Protein AF-B3S1K6-F1 (afdb_monomer)

Secondary structure (DSSP, 8-state):
-HHHHHHHTHHHHHHHTT------HHHHHHHHHHHHHHHHHHHHHHHTTSPPGGGTT-HHHHHHHHHHHHHTTHHHHHHHHHHHHHHHHHHHHHHHHHHHHHHHHHHHHHHHHHHHHHHHHHHTT-

Radius of gyration: 25.28 Å; Cα contacts (8 Å, |Δi|>4): 42; chains: 1; bounding box: 53×30×80 Å

pLDDT: mean 86.98, std 6.27, range [60.44, 94.88]

Structure (mmCIF, N/CA/C/O backbone):
data_AF-B3S1K6-F1
#
_entry.id   AF-B3S1K6-F1
#
loop_
_atom_site.group_PDB
_atom_site.id
_atom_site.type_symbol
_atom_site.label_atom_id
_atom_site.label_alt_id
_atom_site.label_comp_id
_atom_site.label_asym_id
_atom_site.label_entity_id
_atom_site.label_seq_id
_atom_site.pdbx_PDB_ins_code
_atom_site.Cartn_x
_atom_site.Cartn_y
_atom_site.Cartn_z
_atom_site.occupancy
_atom_site.B_iso_or_equiv
_atom_site.auth_seq_id
_atom_site.auth_comp_id
_atom_site.auth_asym_id
_atom_site.auth_atom_id
_atom_site.pdbx_PDB_model_num
ATOM 1 N N . LEU A 1 1 ? -1.964 -2.038 -11.037 1.00 84.81 1 LEU A N 1
ATOM 2 C CA . LEU A 1 1 ? -1.847 -0.913 -10.082 1.00 84.81 1 LEU A CA 1
ATOM 3 C C . LEU A 1 1 ? -3.051 0.023 -10.151 1.00 84.81 1 LEU A C 1
ATOM 5 O O . LEU A 1 1 ? -3.704 0.187 -9.133 1.00 84.81 1 LEU A O 1
ATOM 9 N N . ASP A 1 2 ? -3.410 0.564 -11.318 1.00 89.12 2 ASP A N 1
ATOM 10 C CA . ASP A 1 2 ? -4.508 1.548 -11.421 1.00 89.12 2 ASP A CA 1
ATOM 11 C C . ASP A 1 2 ? -5.849 1.027 -10.885 1.00 89.12 2 ASP A C 1
ATOM 13 O O . ASP A 1 2 ? -6.506 1.706 -10.107 1.00 89.12 2 ASP A O 1
ATOM 17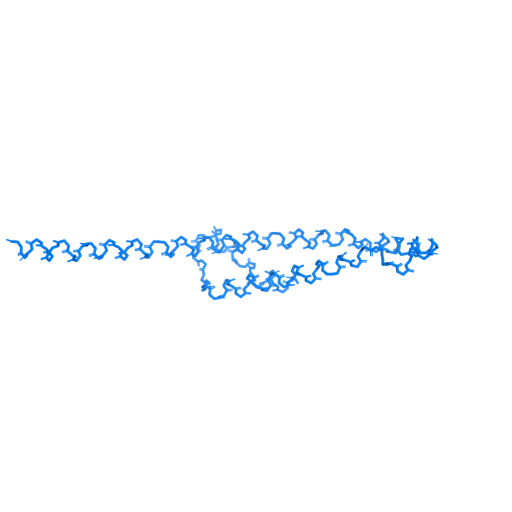 N N . LYS A 1 3 ? -6.199 -0.234 -11.181 1.00 90.81 3 LYS A N 1
ATOM 18 C CA . LYS A 1 3 ? -7.393 -0.891 -10.617 1.00 90.81 3 LYS A CA 1
ATOM 19 C C . LYS A 1 3 ? -7.399 -0.911 -9.081 1.00 90.81 3 LYS A C 1
ATOM 21 O O . LYS A 1 3 ? -8.442 -0.686 -8.470 1.00 90.81 3 LYS A O 1
ATOM 26 N N . TYR A 1 4 ? -6.242 -1.163 -8.464 1.00 91.19 4 TYR A N 1
ATOM 27 C CA . TYR A 1 4 ? -6.099 -1.139 -7.008 1.00 91.19 4 TYR A CA 1
ATOM 28 C C . TYR A 1 4 ? -6.303 0.283 -6.480 1.00 91.19 4 TYR A C 1
ATOM 30 O O . TYR A 1 4 ? -7.146 0.486 -5.608 1.00 91.19 4 TYR A O 1
ATOM 38 N N . VAL A 1 5 ? -5.615 1.268 -7.070 1.00 90.69 5 VAL A N 1
ATOM 39 C CA . VAL A 1 5 ? -5.732 2.691 -6.707 1.00 90.69 5 VAL A CA 1
ATOM 40 C C . VAL A 1 5 ? -7.189 3.147 -6.788 1.00 90.69 5 VAL A C 1
ATOM 42 O O . VAL A 1 5 ? -7.719 3.679 -5.816 1.00 90.69 5 VAL A O 1
ATOM 45 N N . SER A 1 6 ? -7.887 2.848 -7.886 1.00 91.44 6 SER A N 1
ATOM 46 C CA . SER A 1 6 ? -9.302 3.193 -8.045 1.00 91.44 6 SER A CA 1
ATOM 47 C C . SER A 1 6 ? -10.211 2.541 -6.999 1.00 91.44 6 SER A C 1
ATOM 49 O O . SER A 1 6 ? -11.254 3.098 -6.664 1.00 91.44 6 SER A O 1
ATOM 51 N N . SER A 1 7 ? -9.837 1.378 -6.461 1.00 90.62 7 SER A N 1
ATOM 52 C CA . SER A 1 7 ? -10.621 0.706 -5.418 1.00 90.62 7 SER A CA 1
ATOM 53 C C . SER A 1 7 ? -10.464 1.331 -4.027 1.00 90.62 7 SER A C 1
ATOM 55 O O . SER A 1 7 ? -11.350 1.163 -3.190 1.00 90.62 7 SER A O 1
ATOM 57 N N . ILE A 1 8 ? -9.372 2.068 -3.784 1.00 90.12 8 ILE A N 1
ATOM 58 C CA . ILE A 1 8 ? -9.072 2.706 -2.490 1.00 90.12 8 ILE A CA 1
ATOM 59 C C . ILE A 1 8 ? -9.120 4.241 -2.528 1.00 90.12 8 ILE A C 1
ATOM 61 O O . ILE A 1 8 ? -9.048 4.872 -1.480 1.00 90.12 8 ILE A O 1
ATOM 65 N N . GLN A 1 9 ? -9.282 4.857 -3.704 1.00 90.38 9 GLN A N 1
ATOM 66 C CA . GLN A 1 9 ? -9.252 6.318 -3.899 1.00 90.38 9 GLN A CA 1
ATOM 67 C C . GLN A 1 9 ? -10.264 7.100 -3.045 1.00 90.38 9 GLN A C 1
ATOM 69 O O . GLN A 1 9 ? -10.060 8.273 -2.757 1.00 90.38 9 GLN A O 1
ATOM 74 N N . TRP A 1 10 ? -11.359 6.459 -2.633 1.00 89.31 10 TRP A N 1
ATOM 75 C CA . TRP A 1 10 ? -12.388 7.073 -1.796 1.00 89.31 10 TRP A CA 1
ATOM 76 C C . TRP A 1 10 ? -11.963 7.189 -0.324 1.00 89.31 10 TRP A C 1
ATOM 78 O O . TRP A 1 10 ? -12.557 7.966 0.420 1.00 89.31 10 TRP A O 1
ATOM 88 N N . VAL A 1 11 ? -10.958 6.421 0.116 1.00 89.88 11 VAL A N 1
ATOM 89 C CA . VAL A 1 11 ? -10.529 6.370 1.520 1.00 89.88 11 VAL A CA 1
ATOM 90 C C . VAL A 1 11 ? -9.946 7.708 1.988 1.00 89.88 11 VAL A C 1
ATOM 92 O O . VAL A 1 11 ? -10.437 8.214 2.998 1.00 89.88 11 VAL A O 1
ATOM 95 N N . PRO A 1 12 ? -8.954 8.317 1.301 1.00 87.88 12 PRO A N 1
ATOM 96 C CA . PRO A 1 12 ? -8.433 9.626 1.699 1.00 87.88 12 PRO A CA 1
ATOM 97 C C . PRO A 1 12 ? -9.521 10.698 1.756 1.00 87.88 12 PRO A C 1
ATOM 99 O O . PRO A 1 12 ? -9.533 11.516 2.671 1.00 87.88 12 PRO A O 1
ATOM 102 N N . GLU A 1 13 ? -10.469 10.656 0.818 1.00 88.50 13 GLU A N 1
ATOM 103 C CA . GLU A 1 13 ? -11.580 11.605 0.770 1.00 88.50 13 GLU A CA 1
ATOM 104 C C . GLU A 1 13 ? -12.522 11.435 1.968 1.00 88.50 13 GLU A C 1
ATOM 106 O O . GLU A 1 13 ? -12.852 12.405 2.646 1.00 88.50 13 GLU A O 1
ATOM 111 N N . ALA A 1 14 ? -12.869 10.193 2.316 1.00 87.44 14 ALA A N 1
ATOM 112 C CA . ALA A 1 14 ? -13.660 9.914 3.509 1.00 87.44 14 ALA A CA 1
ATOM 113 C C . ALA A 1 14 ? -12.951 10.376 4.795 1.00 87.44 14 ALA A C 1
ATOM 115 O O . ALA A 1 14 ? -13.603 10.925 5.685 1.00 87.44 14 ALA A O 1
ATOM 116 N N . LEU A 1 15 ? -11.629 10.189 4.888 1.00 85.94 15 LEU A N 1
ATOM 117 C CA . LEU A 1 15 ? -10.827 10.658 6.023 1.00 85.94 15 LEU A CA 1
ATOM 118 C C . LEU A 1 15 ? -10.805 12.191 6.107 1.00 85.94 15 LEU A C 1
ATOM 120 O O . LEU A 1 15 ? -10.998 12.738 7.191 1.00 85.94 15 LEU A O 1
ATOM 124 N N . ARG A 1 16 ? -10.643 12.883 4.971 1.00 87.69 16 ARG A N 1
ATOM 125 C CA . ARG A 1 16 ? -10.681 14.353 4.8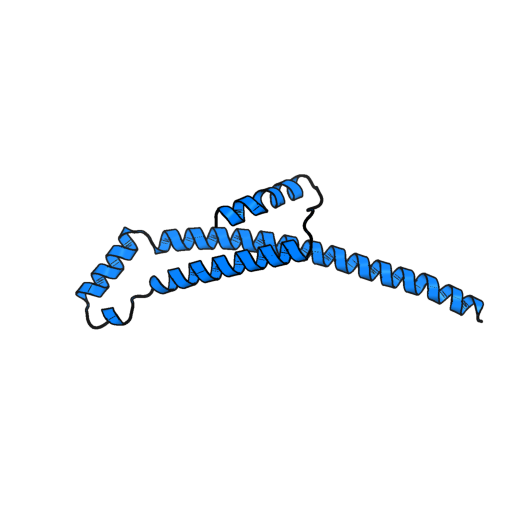74 1.00 87.69 16 ARG A CA 1
ATOM 126 C C . ARG A 1 16 ? -12.003 14.932 5.377 1.00 87.69 16 ARG A C 1
ATOM 128 O O . ARG A 1 16 ? -12.014 15.956 6.051 1.00 87.69 16 ARG A O 1
ATOM 135 N N . GLU A 1 17 ? -13.111 14.262 5.079 1.00 91.81 17 GLU A N 1
ATOM 136 C CA . GLU A 1 17 ? -14.454 14.644 5.524 1.00 91.81 17 GLU A CA 1
ATOM 137 C C . GLU A 1 17 ? -14.772 14.208 6.971 1.00 91.81 17 GLU A C 1
ATOM 139 O O . GLU A 1 17 ? -15.893 14.410 7.443 1.00 91.81 17 GLU A O 1
ATOM 144 N N . GLY A 1 18 ? -13.836 13.561 7.677 1.00 83.38 18 GLY A N 1
ATOM 145 C CA . GLY A 1 18 ? -14.060 13.015 9.021 1.00 83.38 18 GLY A CA 1
ATOM 146 C C . GLY A 1 18 ? -15.056 11.848 9.058 1.00 83.38 18 GLY A C 1
ATOM 147 O O . GLY A 1 18 ? -15.572 11.486 10.120 1.00 83.38 18 GLY A O 1
ATOM 148 N N . LYS A 1 19 ? -15.365 11.245 7.904 1.00 84.69 19 LYS A N 1
ATOM 149 C CA . LYS A 1 19 ? -16.281 10.109 7.805 1.00 84.69 19 LYS A CA 1
ATOM 150 C C . LYS A 1 19 ? -15.577 8.834 8.257 1.00 84.69 19 LYS A C 1
ATOM 152 O O . LYS A 1 19 ? -14.408 8.584 7.978 1.00 84.69 19 LYS A O 1
ATOM 157 N N . LYS A 1 20 ? -16.328 7.959 8.929 1.00 79.88 20 LYS A N 1
ATOM 158 C CA . LYS A 1 20 ? -15.831 6.627 9.297 1.00 79.88 20 LYS A CA 1
ATOM 159 C C . LYS A 1 20 ? -15.578 5.807 8.033 1.00 79.88 20 LYS A C 1
ATOM 161 O O . LYS A 1 20 ? -16.511 5.565 7.267 1.00 79.88 20 LYS A O 1
ATOM 166 N N . VAL A 1 21 ? -14.358 5.297 7.878 1.00 84.62 21 VAL A N 1
ATOM 167 C CA . VAL A 1 21 ? -14.033 4.313 6.840 1.00 84.62 21 VAL A CA 1
ATOM 168 C C . VAL A 1 21 ? -14.802 3.020 7.127 1.00 84.62 21 VAL A C 1
ATOM 170 O O . VAL A 1 21 ? -14.608 2.371 8.158 1.00 84.62 21 VAL A O 1
ATOM 173 N N . ARG A 1 22 ? -15.719 2.655 6.226 1.00 81.00 22 ARG A N 1
ATOM 174 C CA . ARG A 1 22 ? -16.555 1.449 6.329 1.00 81.00 22 ARG A CA 1
ATOM 175 C C . ARG A 1 22 ? -15.890 0.259 5.636 1.00 81.00 22 ARG A C 1
ATOM 177 O O . ARG A 1 22 ? -16.444 -0.282 4.692 1.00 81.00 22 ARG A O 1
ATOM 184 N N . MET A 1 23 ? -14.704 -0.130 6.096 1.00 85.12 23 MET A N 1
ATOM 185 C CA . MET A 1 23 ? -14.038 -1.358 5.653 1.00 85.12 23 MET A CA 1
ATOM 186 C C . MET A 1 23 ? -13.888 -2.324 6.823 1.00 85.12 23 MET A C 1
ATOM 188 O O . MET A 1 23 ? -13.473 -1.947 7.922 1.00 85.12 23 MET A O 1
ATOM 192 N N . SER A 1 24 ? -14.250 -3.579 6.591 1.00 86.38 24 SER A N 1
ATOM 193 C CA . SER A 1 24 ? -14.028 -4.666 7.535 1.00 86.38 24 SER A CA 1
ATOM 194 C C . SER A 1 24 ? -12.543 -5.034 7.616 1.00 86.38 24 SER A C 1
ATOM 196 O O . SER A 1 24 ? -11.745 -4.755 6.719 1.00 86.38 24 SER A O 1
ATOM 198 N N . ARG A 1 25 ? -12.161 -5.726 8.696 1.00 84.94 25 ARG A N 1
ATOM 199 C CA . ARG A 1 25 ? -10.800 -6.262 8.857 1.00 84.94 25 ARG A CA 1
ATOM 200 C C . ARG A 1 25 ? -10.412 -7.206 7.716 1.00 84.94 25 ARG A C 1
ATOM 202 O O . ARG A 1 25 ? -9.278 -7.143 7.255 1.00 84.94 25 ARG A O 1
ATOM 209 N N . ASN A 1 26 ? -11.348 -8.028 7.240 1.00 89.00 26 ASN A N 1
ATOM 210 C CA . ASN A 1 26 ? -11.100 -8.930 6.116 1.00 89.00 26 ASN A CA 1
ATOM 211 C C . ASN A 1 26 ? -10.869 -8.168 4.809 1.00 89.00 26 ASN A C 1
ATOM 213 O O . ASN A 1 26 ? -9.940 -8.506 4.085 1.00 89.00 26 ASN A O 1
ATOM 217 N N . GLU A 1 27 ? -11.648 -7.122 4.525 1.00 89.69 27 GLU A N 1
ATOM 218 C CA . GLU A 1 27 ? -11.437 -6.294 3.327 1.00 89.69 27 GLU A CA 1
ATOM 219 C C . GLU A 1 27 ? -10.078 -5.591 3.354 1.00 89.69 27 GLU A C 1
ATOM 221 O O . GLU A 1 27 ? -9.380 -5.567 2.343 1.00 89.69 27 GLU A O 1
ATOM 226 N N . ILE A 1 28 ? -9.660 -5.077 4.517 1.00 89.06 28 ILE A N 1
ATOM 227 C CA . ILE A 1 28 ? -8.330 -4.473 4.681 1.00 89.06 28 ILE A CA 1
ATOM 228 C C . ILE A 1 28 ? -7.230 -5.508 4.436 1.00 89.06 28 ILE A C 1
ATOM 230 O O . ILE A 1 28 ? -6.308 -5.237 3.675 1.00 89.06 28 ILE A O 1
ATOM 234 N N . LEU A 1 29 ? -7.341 -6.711 5.005 1.00 90.19 29 LEU A N 1
ATOM 235 C CA . LEU A 1 29 ? -6.373 -7.787 4.767 1.00 90.19 29 LEU A CA 1
ATOM 236 C C . LEU A 1 29 ? -6.308 -8.204 3.292 1.00 90.19 29 LEU A C 1
ATOM 238 O O . LEU A 1 29 ? -5.213 -8.385 2.763 1.00 90.19 29 LEU A O 1
ATOM 242 N N . GLN A 1 30 ? -7.454 -8.312 2.614 1.00 92.69 30 GLN A N 1
ATOM 243 C CA . GLN A 1 30 ? -7.504 -8.612 1.181 1.00 92.69 30 GLN A CA 1
ATOM 244 C C . GLN A 1 30 ? -6.807 -7.528 0.355 1.00 92.69 30 GLN A C 1
ATOM 246 O O . GLN A 1 30 ? -6.006 -7.854 -0.520 1.00 92.69 30 GLN A O 1
ATOM 251 N N . LYS A 1 31 ? -7.054 -6.247 0.658 1.00 91.81 31 LYS A N 1
ATOM 252 C CA . LYS A 1 31 ? -6.396 -5.124 -0.025 1.00 91.81 31 LYS A CA 1
ATOM 253 C C . LYS A 1 31 ? -4.892 -5.099 0.229 1.00 91.81 31 LYS A C 1
ATOM 255 O O . LYS A 1 31 ? -4.125 -4.937 -0.715 1.00 91.81 31 LYS A O 1
ATOM 260 N N . THR A 1 32 ? -4.458 -5.359 1.458 1.00 91.31 32 THR A N 1
ATOM 261 C CA . THR A 1 32 ? -3.033 -5.511 1.781 1.00 91.31 32 THR A CA 1
ATOM 262 C C . THR A 1 32 ? -2.395 -6.653 0.986 1.00 91.31 32 THR A C 1
ATOM 264 O O . THR A 1 32 ? -1.312 -6.480 0.435 1.00 91.31 32 THR A O 1
ATOM 267 N N . GLY A 1 33 ? -3.066 -7.803 0.864 1.00 93.31 33 GLY A N 1
ATOM 268 C CA . GLY A 1 33 ? -2.589 -8.924 0.048 1.00 93.31 33 GLY A CA 1
ATOM 269 C C . GLY A 1 33 ? -2.500 -8.590 -1.446 1.00 93.31 33 GLY A C 1
ATOM 270 O O . GLY A 1 33 ? -1.495 -8.898 -2.086 1.00 93.31 33 GLY A O 1
ATOM 271 N N . GLU A 1 34 ? -3.511 -7.907 -1.992 1.00 94.06 34 GLU A N 1
ATOM 272 C CA . GLU A 1 34 ? -3.513 -7.413 -3.377 1.00 94.06 34 GLU A CA 1
ATOM 273 C C . GLU A 1 34 ? -2.313 -6.485 -3.632 1.00 94.06 34 GLU A C 1
ATOM 275 O O . GLU A 1 34 ? -1.595 -6.644 -4.620 1.00 94.06 34 GLU A O 1
ATOM 280 N N . LEU A 1 35 ? -2.039 -5.566 -2.701 1.00 93.19 35 LEU A N 1
ATOM 281 C CA . LEU A 1 35 ? -0.914 -4.639 -2.786 1.00 93.19 35 LEU A CA 1
ATOM 282 C C . LEU A 1 35 ? 0.449 -5.347 -2.719 1.00 93.19 35 LEU A C 1
ATOM 284 O O . LEU A 1 35 ? 1.343 -5.033 -3.507 1.00 93.19 35 LEU A O 1
ATOM 288 N N . LEU A 1 36 ? 0.607 -6.321 -1.818 1.00 90.94 36 LEU A N 1
ATOM 289 C CA . LEU A 1 36 ? 1.827 -7.130 -1.717 1.00 90.94 36 LEU A CA 1
ATOM 290 C C . LEU A 1 36 ? 2.073 -7.943 -2.992 1.00 90.94 36 LEU A C 1
ATOM 292 O O . LEU A 1 36 ? 3.206 -8.005 -3.468 1.00 90.94 36 LEU A O 1
ATOM 296 N N . SER A 1 37 ? 1.018 -8.510 -3.584 1.00 92.56 37 SER A N 1
ATOM 297 C CA . SER A 1 37 ? 1.117 -9.221 -4.862 1.00 92.56 37 SER A CA 1
ATOM 298 C C . SER A 1 37 ? 1.561 -8.294 -5.997 1.00 92.56 37 SER A C 1
ATOM 300 O O . SER A 1 37 ? 2.442 -8.657 -6.776 1.00 92.56 37 SER A O 1
ATOM 302 N N . LEU A 1 38 ? 1.015 -7.073 -6.066 1.00 91.75 38 LEU A N 1
ATOM 303 C CA . LEU A 1 38 ? 1.438 -6.072 -7.051 1.00 91.75 38 LEU A CA 1
ATOM 304 C C . LEU A 1 38 ? 2.911 -5.685 -6.878 1.00 91.75 38 LEU A C 1
ATOM 306 O O . LEU A 1 38 ? 3.637 -5.607 -7.869 1.00 91.75 38 LEU A O 1
ATOM 310 N N . ARG A 1 39 ? 3.366 -5.479 -5.635 1.00 90.06 39 ARG A N 1
ATOM 311 C CA . ARG A 1 39 ? 4.777 -5.197 -5.333 1.00 90.06 39 ARG A CA 1
ATOM 312 C C . ARG A 1 39 ? 5.684 -6.346 -5.768 1.00 90.06 39 ARG A C 1
ATOM 314 O O . ARG A 1 39 ? 6.702 -6.095 -6.403 1.00 90.06 39 ARG A O 1
ATOM 321 N N . TYR A 1 40 ? 5.300 -7.588 -5.478 1.00 89.31 40 TYR A N 1
ATOM 322 C CA . TYR A 1 40 ? 6.055 -8.765 -5.904 1.00 89.31 40 TYR A CA 1
ATOM 323 C C . TYR A 1 40 ? 6.194 -8.837 -7.432 1.00 89.31 40 TYR A C 1
ATOM 325 O O . TYR A 1 40 ? 7.301 -8.994 -7.934 1.00 89.31 40 TYR A O 1
ATOM 333 N N . GLN A 1 41 ? 5.103 -8.642 -8.180 1.00 88.06 41 GLN A N 1
ATOM 334 C CA . GLN A 1 41 ? 5.129 -8.672 -9.649 1.00 88.06 41 GLN A CA 1
ATOM 335 C C . GLN A 1 41 ? 6.017 -7.573 -10.252 1.00 88.06 41 GLN A C 1
ATOM 337 O O . GLN A 1 41 ? 6.751 -7.825 -11.204 1.00 88.06 41 GLN A O 1
ATOM 342 N N . ILE A 1 42 ? 5.961 -6.356 -9.702 1.00 85.50 42 ILE A N 1
ATOM 343 C CA . ILE A 1 42 ? 6.772 -5.225 -10.179 1.00 85.50 42 ILE A CA 1
ATOM 344 C C . ILE A 1 42 ? 8.255 -5.444 -9.873 1.00 85.50 42 ILE A C 1
ATOM 346 O O . ILE A 1 42 ? 9.095 -5.175 -10.729 1.00 85.50 42 ILE A O 1
ATOM 350 N N . ASN A 1 43 ? 8.581 -5.974 -8.694 1.00 82.44 43 ASN A N 1
ATOM 351 C CA . ASN A 1 43 ? 9.964 -6.274 -8.336 1.00 82.44 43 AS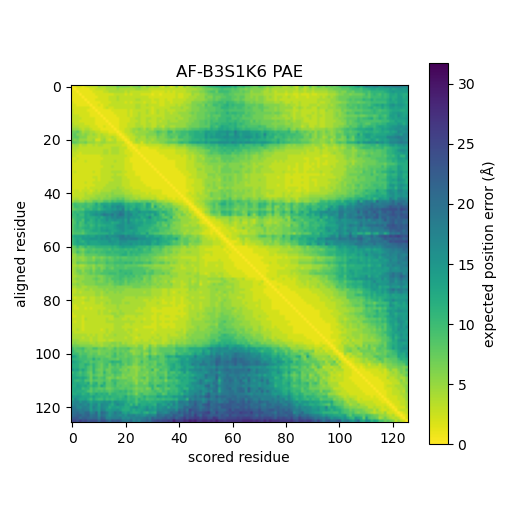N A CA 1
ATOM 352 C C . ASN A 1 43 ? 10.523 -7.436 -9.167 1.00 82.44 43 ASN A C 1
ATOM 354 O O . ASN A 1 43 ? 11.636 -7.323 -9.655 1.00 82.44 43 ASN A O 1
ATOM 358 N N . LEU A 1 44 ? 9.727 -8.470 -9.457 1.00 80.19 44 LEU A N 1
ATOM 359 C CA . LEU A 1 44 ? 10.128 -9.539 -10.380 1.00 80.19 44 LEU A CA 1
ATOM 360 C C . LEU A 1 44 ? 10.409 -9.005 -11.798 1.00 80.19 44 LEU A C 1
ATOM 362 O O . LEU A 1 44 ? 11.350 -9.433 -12.456 1.00 80.19 44 LEU A O 1
ATOM 366 N N . ALA A 1 45 ? 9.614 -8.044 -12.277 1.00 73.31 45 ALA A N 1
ATOM 367 C CA . ALA A 1 45 ? 9.898 -7.367 -13.543 1.00 73.31 45 ALA A CA 1
ATOM 368 C C . ALA A 1 45 ? 11.140 -6.461 -13.459 1.00 73.31 45 ALA A C 1
ATOM 370 O O . ALA A 1 45 ? 11.816 -6.259 -14.462 1.00 73.31 45 ALA A O 1
ATOM 371 N N . SER A 1 46 ? 11.450 -5.930 -12.273 1.00 72.19 46 SER A N 1
ATOM 372 C CA . SER A 1 46 ? 12.666 -5.149 -12.020 1.00 72.19 46 SER A CA 1
ATOM 373 C C . SER A 1 46 ? 13.916 -6.025 -11.993 1.00 72.19 46 SER A C 1
ATOM 375 O O . SER A 1 46 ? 14.967 -5.556 -12.408 1.00 72.19 46 SER A O 1
ATOM 377 N N . ASP A 1 47 ? 13.809 -7.294 -11.591 1.00 72.81 47 ASP A N 1
ATOM 378 C CA . ASP A 1 47 ? 14.916 -8.256 -11.690 1.00 72.81 47 ASP A CA 1
ATOM 379 C C . ASP A 1 47 ? 15.345 -8.470 -13.147 1.00 72.81 47 ASP A C 1
ATOM 381 O O . ASP A 1 47 ? 16.515 -8.726 -13.411 1.00 72.81 47 ASP A O 1
ATOM 385 N N . LEU A 1 48 ? 14.439 -8.272 -14.115 1.00 67.38 48 LEU A N 1
ATOM 386 C CA . LEU A 1 48 ? 14.809 -8.259 -15.531 1.00 67.38 48 LEU A CA 1
ATOM 387 C C . LEU A 1 48 ? 15.733 -7.083 -15.867 1.00 67.38 48 LEU A C 1
ATOM 389 O O . LEU A 1 48 ? 16.479 -7.174 -16.824 1.00 67.38 48 LEU A O 1
ATOM 393 N N . LEU A 1 49 ? 15.737 -5.982 -15.110 1.00 70.56 49 LEU A N 1
ATOM 394 C CA . LEU A 1 49 ? 16.642 -4.848 -15.356 1.00 70.56 49 LEU A CA 1
ATOM 395 C C . LEU A 1 49 ? 18.106 -5.192 -15.048 1.00 70.56 49 LEU A C 1
ATOM 397 O O . LEU A 1 49 ? 19.003 -4.478 -15.496 1.00 70.56 49 LEU A O 1
ATOM 401 N N . ILE A 1 50 ? 18.351 -6.280 -14.315 1.00 79.44 50 ILE A N 1
ATOM 402 C CA . ILE A 1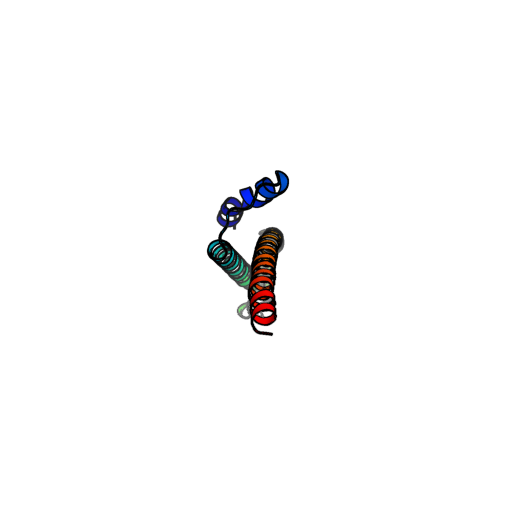 50 ? 19.683 -6.857 -14.145 1.00 79.44 50 ILE A CA 1
ATOM 403 C C . ILE A 1 50 ? 20.071 -7.523 -15.463 1.00 79.44 50 ILE A C 1
ATOM 405 O O . ILE A 1 50 ? 19.278 -8.262 -16.039 1.00 79.44 50 ILE A O 1
ATOM 409 N N . ILE A 1 51 ? 21.287 -7.262 -15.943 1.00 82.69 51 ILE A N 1
ATOM 410 C CA . ILE A 1 51 ? 21.821 -7.882 -17.162 1.00 82.69 51 ILE A CA 1
ATOM 411 C C . ILE A 1 51 ? 21.841 -9.407 -16.961 1.00 82.69 51 ILE A C 1
ATOM 413 O O . ILE A 1 51 ? 22.572 -9.872 -16.084 1.00 82.69 51 ILE A O 1
ATOM 417 N N . PRO A 1 52 ? 21.075 -10.189 -17.748 1.00 84.62 52 PRO A N 1
ATOM 418 C CA . PRO A 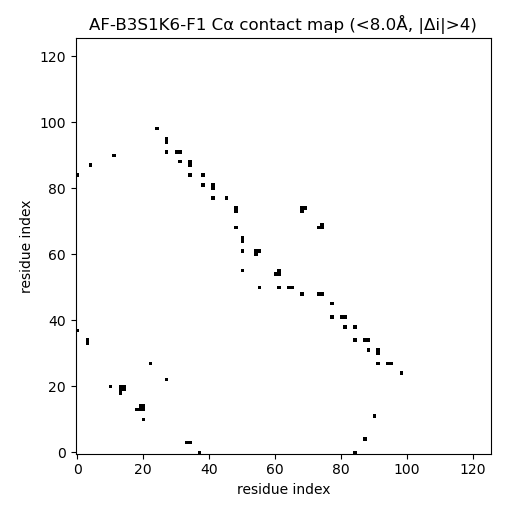1 52 ? 21.078 -11.643 -17.614 1.00 84.62 52 PRO A CA 1
ATOM 419 C C . PRO A 1 52 ? 22.453 -12.260 -17.900 1.00 84.62 52 PRO A C 1
ATOM 421 O O . PRO A 1 52 ? 23.130 -11.839 -18.837 1.00 84.62 52 PRO A O 1
ATOM 424 N N . ASP A 1 53 ? 22.802 -13.334 -17.186 1.00 85.19 53 ASP A N 1
ATOM 425 C CA . ASP A 1 53 ? 24.106 -14.019 -17.277 1.00 85.19 53 ASP A CA 1
ATOM 426 C C . ASP A 1 53 ? 24.484 -14.445 -18.704 1.00 85.19 53 ASP A C 1
ATOM 428 O O . ASP A 1 53 ? 25.654 -14.487 -19.071 1.00 85.19 53 ASP A O 1
ATOM 432 N N . PHE A 1 54 ? 23.483 -14.704 -19.552 1.00 85.94 54 PHE A N 1
ATOM 433 C CA . PHE A 1 54 ? 23.666 -15.008 -20.974 1.00 85.94 54 PHE A CA 1
ATOM 434 C C . PHE A 1 54 ? 24.498 -13.954 -21.731 1.00 85.94 54 PHE A C 1
ATOM 436 O O . PHE A 1 54 ? 25.131 -14.276 -22.741 1.00 85.94 54 PHE A O 1
ATOM 443 N N . PHE A 1 55 ? 24.478 -12.699 -21.279 1.00 86.62 55 PHE A N 1
ATOM 444 C CA . PHE A 1 55 ? 25.161 -11.588 -21.935 1.00 86.62 55 PHE A CA 1
ATOM 445 C C . PHE A 1 55 ? 26.599 -11.360 -21.449 1.00 86.62 55 PHE A C 1
ATOM 447 O O . PHE A 1 55 ? 27.325 -10.647 -22.134 1.00 86.62 55 PHE A O 1
ATOM 454 N N . TRP A 1 56 ? 27.033 -11.982 -20.345 1.00 86.06 56 TRP A N 1
ATOM 455 C CA . TRP A 1 56 ? 28.323 -11.676 -19.700 1.00 86.06 56 TRP A CA 1
ATOM 456 C C . TRP A 1 56 ? 29.555 -11.977 -20.561 1.00 86.06 56 TRP A C 1
ATOM 458 O O . TRP A 1 56 ? 30.558 -11.285 -20.448 1.00 86.06 56 TRP A O 1
ATOM 468 N N . ASP A 1 57 ? 29.478 -12.965 -21.455 1.00 90.44 57 ASP A N 1
ATOM 469 C CA . ASP A 1 57 ? 30.582 -13.298 -22.371 1.00 90.44 57 ASP A CA 1
ATOM 470 C C . ASP A 1 57 ? 30.488 -12.544 -23.716 1.00 90.44 57 ASP A C 1
ATOM 472 O O . ASP A 1 57 ? 31.181 -12.881 -24.682 1.00 90.44 57 ASP A O 1
ATOM 476 N N . ARG A 1 58 ? 29.551 -11.592 -23.847 1.00 90.12 58 ARG A N 1
ATOM 477 C CA . ARG A 1 58 ? 29.157 -10.980 -25.126 1.00 90.12 58 ARG A CA 1
ATOM 478 C C . ARG A 1 58 ? 28.938 -9.474 -24.992 1.00 90.12 58 ARG A C 1
ATOM 480 O O . ARG A 1 58 ? 27.803 -8.996 -25.072 1.00 90.12 58 ARG A O 1
ATOM 487 N N . ASP A 1 59 ? 30.040 -8.729 -24.917 1.00 87.38 59 ASP A N 1
ATOM 488 C CA . ASP A 1 59 ? 30.067 -7.264 -24.768 1.00 87.38 59 ASP A CA 1
ATOM 489 C C . ASP A 1 59 ? 29.104 -6.525 -25.714 1.00 87.38 59 ASP A C 1
ATOM 491 O O . ASP A 1 59 ? 28.423 -5.575 -25.329 1.00 87.38 59 ASP A O 1
ATOM 495 N N . ASN A 1 60 ? 29.000 -6.965 -26.972 1.00 89.75 60 ASN A N 1
ATOM 496 C CA . ASN A 1 60 ? 28.131 -6.330 -27.963 1.00 89.75 60 ASN A CA 1
ATOM 497 C C . ASN A 1 60 ? 26.632 -6.481 -27.650 1.00 89.75 60 ASN A C 1
ATOM 499 O O . ASN A 1 60 ? 25.850 -5.571 -27.932 1.00 89.75 60 ASN A O 1
ATOM 503 N N . LEU A 1 61 ? 26.220 -7.620 -27.090 1.00 90.88 61 LEU A N 1
ATOM 504 C CA . LEU A 1 61 ? 24.829 -7.874 -26.725 1.00 90.88 61 LEU A CA 1
ATOM 505 C C . LEU A 1 61 ? 24.481 -7.244 -25.376 1.00 90.88 61 LEU A C 1
ATOM 507 O O . LEU A 1 61 ? 23.372 -6.736 -25.228 1.00 90.88 61 LEU A O 1
ATOM 511 N N . GLU A 1 62 ? 25.425 -7.217 -24.435 1.00 90.06 62 GLU A N 1
ATOM 512 C CA . GLU A 1 62 ? 25.272 -6.487 -23.177 1.00 90.06 62 GLU A CA 1
ATOM 513 C C . GLU A 1 62 ? 25.022 -4.994 -23.434 1.00 90.06 62 GLU A C 1
ATOM 515 O O . GLU A 1 62 ? 24.038 -4.429 -22.955 1.00 90.06 62 GLU A O 1
ATOM 520 N N . GLN A 1 63 ? 25.854 -4.358 -24.263 1.00 90.75 63 GLN A N 1
ATOM 521 C CA . GLN A 1 63 ? 25.684 -2.944 -24.603 1.00 90.75 63 GLN A CA 1
ATOM 522 C C . GLN A 1 63 ? 24.355 -2.679 -25.317 1.00 90.75 63 GLN A C 1
ATOM 524 O O . GLN A 1 63 ? 23.683 -1.685 -25.036 1.00 90.75 63 GLN A O 1
ATOM 529 N N . LEU A 1 64 ? 23.926 -3.575 -26.212 1.00 91.94 64 LEU A N 1
ATOM 530 C CA . LEU A 1 64 ? 22.614 -3.470 -26.852 1.00 91.94 64 LEU A CA 1
ATOM 531 C C . LEU A 1 64 ? 21.477 -3.561 -25.822 1.00 91.94 64 LEU A C 1
ATOM 533 O O . LEU A 1 64 ? 20.530 -2.778 -25.895 1.00 91.94 64 LEU A O 1
ATOM 537 N N . TYR A 1 65 ? 21.588 -4.474 -24.856 1.00 89.88 65 TYR A N 1
ATOM 538 C CA . TYR A 1 65 ? 20.623 -4.637 -23.773 1.00 89.88 65 TYR A CA 1
ATOM 539 C C . TYR A 1 65 ? 20.505 -3.368 -22.922 1.00 89.88 65 TYR A C 1
ATOM 541 O O . TYR A 1 65 ? 19.413 -2.820 -22.773 1.00 89.88 65 TYR A O 1
ATOM 549 N N . ILE A 1 66 ? 21.634 -2.844 -22.439 1.00 89.19 66 ILE A N 1
ATOM 550 C CA . ILE A 1 66 ? 21.688 -1.615 -21.634 1.00 89.19 66 ILE A CA 1
ATOM 551 C C . ILE A 1 66 ? 21.107 -0.426 -22.412 1.00 89.19 66 ILE A C 1
ATOM 553 O O . ILE A 1 66 ? 20.310 0.347 -21.868 1.00 89.19 66 ILE A O 1
ATOM 557 N N . ASN A 1 67 ? 21.455 -0.293 -23.694 1.00 91.62 67 ASN A N 1
ATOM 558 C CA . ASN A 1 67 ? 20.941 0.772 -24.552 1.00 91.62 67 ASN A CA 1
ATOM 559 C C . ASN A 1 67 ? 19.428 0.667 -24.754 1.00 91.62 67 ASN A C 1
ATOM 561 O O . ASN A 1 67 ? 18.746 1.686 -24.700 1.00 91.62 67 ASN A O 1
ATOM 565 N N . LEU A 1 68 ? 18.883 -0.540 -24.931 1.00 90.50 68 LEU A N 1
ATOM 566 C CA . LEU A 1 68 ? 17.436 -0.758 -25.022 1.00 90.50 68 LEU A CA 1
ATOM 567 C C . LEU A 1 68 ? 16.727 -0.418 -23.705 1.00 90.50 68 LEU A C 1
ATOM 569 O O . LEU A 1 68 ? 15.726 0.299 -23.724 1.00 90.50 68 LEU A O 1
ATOM 573 N N . CYS A 1 69 ? 17.259 -0.864 -22.564 1.00 89.12 69 CYS A N 1
ATOM 574 C CA . CYS A 1 69 ? 16.728 -0.535 -21.237 1.00 89.12 69 CYS A CA 1
ATOM 575 C C . CYS A 1 69 ? 16.700 0.978 -20.985 1.00 89.12 69 CYS A C 1
ATOM 577 O O . CYS A 1 69 ? 15.727 1.499 -20.433 1.00 89.12 69 CYS A O 1
ATOM 579 N N . THR A 1 70 ? 17.751 1.677 -21.418 1.00 89.75 70 THR A N 1
ATOM 580 C CA . THR A 1 70 ? 17.885 3.134 -21.306 1.00 89.75 70 THR A CA 1
ATOM 581 C C . THR A 1 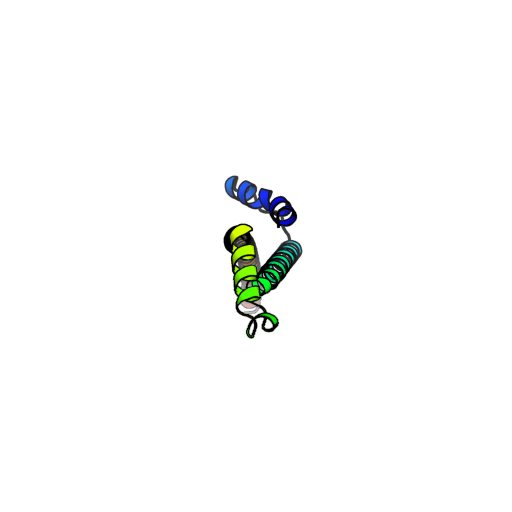70 ? 16.950 3.857 -22.271 1.00 89.75 70 THR A C 1
ATOM 583 O O . THR A 1 70 ? 16.230 4.763 -21.864 1.00 89.75 70 THR A O 1
ATOM 586 N N . TYR A 1 71 ? 16.906 3.433 -23.537 1.00 93.12 71 TYR A N 1
ATOM 587 C CA . TYR A 1 71 ? 16.046 4.016 -24.569 1.00 93.12 71 TYR A CA 1
ATOM 588 C C . TYR A 1 71 ? 14.558 3.907 -24.212 1.00 93.12 71 TYR A C 1
ATOM 590 O O . TYR A 1 71 ? 13.791 4.838 -24.443 1.00 93.12 71 TYR A O 1
ATOM 598 N N . LEU A 1 72 ? 14.151 2.786 -23.612 1.00 91.44 72 LEU A N 1
ATOM 599 C CA . LEU A 1 72 ? 12.779 2.563 -23.150 1.00 91.44 72 LEU A CA 1
ATOM 600 C C . LEU A 1 72 ? 12.489 3.165 -21.763 1.00 91.44 72 LEU A C 1
ATOM 602 O O . LEU A 1 72 ? 11.366 3.027 -21.269 1.00 91.44 72 LEU A O 1
ATOM 606 N N . ASP A 1 73 ? 13.479 3.805 -21.131 1.00 89.44 73 ASP A N 1
ATOM 607 C CA . ASP A 1 73 ? 13.425 4.344 -19.767 1.00 89.44 73 ASP A CA 1
ATOM 608 C C . ASP A 1 73 ? 12.832 3.347 -18.753 1.00 89.44 73 ASP A C 1
ATOM 610 O O . ASP A 1 73 ? 11.960 3.660 -17.934 1.00 89.44 73 ASP A O 1
ATOM 614 N N . MET A 1 74 ? 13.266 2.085 -18.823 1.00 88.12 74 MET A N 1
ATOM 615 C CA . MET A 1 74 ? 12.680 1.042 -17.978 1.00 88.12 74 MET A CA 1
ATOM 616 C C . MET A 1 74 ? 12.923 1.311 -16.484 1.00 88.12 74 MET A C 1
ATOM 618 O O . MET A 1 74 ? 12.033 1.077 -15.660 1.00 88.12 74 MET A O 1
ATOM 622 N N . ASN A 1 75 ? 14.079 1.887 -16.141 1.00 85.12 75 ASN A N 1
ATOM 623 C CA . ASN A 1 75 ? 14.420 2.286 -14.775 1.00 85.12 75 ASN A CA 1
ATOM 624 C C . ASN A 1 75 ? 13.515 3.418 -14.260 1.00 85.12 75 ASN A C 1
ATOM 626 O O . ASN A 1 75 ? 12.972 3.314 -13.156 1.00 85.12 75 ASN A O 1
ATOM 630 N N . GLY A 1 76 ? 13.300 4.478 -15.051 1.00 87.12 76 GLY A N 1
ATOM 631 C CA . GLY A 1 76 ? 12.436 5.597 -14.670 1.00 87.12 76 GLY A CA 1
ATOM 632 C C . GLY A 1 76 ? 10.987 5.161 -14.464 1.00 87.12 76 GLY A C 1
ATOM 633 O O . GLY A 1 76 ? 10.371 5.467 -13.438 1.00 87.12 76 GLY A O 1
ATOM 634 N N . ARG A 1 77 ? 10.458 4.342 -15.378 1.00 89.38 77 ARG A N 1
ATOM 635 C CA . ARG A 1 77 ? 9.095 3.789 -15.284 1.00 89.38 77 ARG A CA 1
ATOM 636 C C . ARG A 1 77 ? 8.909 2.908 -14.049 1.00 89.38 77 ARG A C 1
ATOM 638 O O . ARG A 1 77 ? 7.902 3.032 -13.347 1.00 89.38 77 ARG A O 1
ATOM 645 N N . THR A 1 78 ? 9.885 2.052 -13.761 1.00 87.94 78 THR A N 1
ATOM 646 C CA . THR A 1 78 ? 9.886 1.183 -12.576 1.00 87.94 78 THR A CA 1
ATOM 647 C C . THR A 1 78 ? 9.938 1.998 -11.287 1.00 87.94 78 THR A C 1
ATOM 649 O O . THR A 1 78 ? 9.204 1.704 -10.341 1.00 87.94 78 THR A O 1
ATOM 652 N N . LYS A 1 79 ? 10.734 3.073 -11.255 1.00 87.94 79 LYS A N 1
ATOM 653 C CA . LYS A 1 79 ? 10.795 3.997 -10.116 1.00 87.94 79 LYS A CA 1
ATOM 654 C C . LYS A 1 79 ? 9.444 4.664 -9.852 1.00 87.94 79 LYS A C 1
ATOM 656 O O . LYS A 1 79 ? 8.952 4.609 -8.730 1.00 87.94 79 LYS A O 1
ATOM 661 N N . VAL A 1 80 ? 8.799 5.222 -10.879 1.00 91.00 80 VAL A N 1
ATOM 662 C CA . VAL A 1 80 ? 7.465 5.847 -10.746 1.00 91.00 80 VAL A CA 1
ATOM 663 C C . VAL A 1 80 ? 6.421 4.844 -10.244 1.00 91.00 80 VAL A C 1
ATOM 665 O O . VAL A 1 80 ? 5.569 5.179 -9.421 1.00 91.00 80 VAL A O 1
ATOM 668 N N . MET A 1 81 ? 6.479 3.603 -10.727 1.00 89.12 81 MET A N 1
ATOM 669 C CA . MET A 1 81 ? 5.577 2.540 -10.287 1.00 89.12 81 MET A CA 1
ATOM 670 C C . MET A 1 81 ? 5.786 2.188 -8.804 1.00 89.12 81 MET A C 1
ATOM 672 O O . MET A 1 81 ? 4.808 2.020 -8.072 1.00 89.12 81 MET A O 1
ATOM 676 N N . ASN A 1 82 ? 7.042 2.124 -8.352 1.00 89.12 82 ASN A N 1
ATOM 677 C CA . ASN A 1 82 ? 7.395 1.882 -6.953 1.00 89.12 82 ASN A CA 1
ATOM 678 C C . ASN A 1 82 ? 6.950 3.021 -6.022 1.00 89.12 82 ASN A C 1
ATOM 680 O O . ASN A 1 82 ? 6.400 2.742 -4.960 1.00 89.12 82 ASN A O 1
ATOM 684 N N . GLU A 1 83 ? 7.089 4.283 -6.435 1.00 91.19 83 GLU A N 1
ATOM 685 C CA . GLU A 1 83 ? 6.581 5.436 -5.669 1.00 91.19 83 GLU A CA 1
ATOM 686 C C . GLU A 1 83 ? 5.061 5.356 -5.463 1.00 91.19 83 GLU A C 1
ATOM 688 O O . GLU A 1 83 ? 4.559 5.438 -4.341 1.00 91.19 83 GLU A O 1
ATOM 693 N N . LYS A 1 84 ? 4.304 5.075 -6.531 1.00 91.19 84 LYS A N 1
ATOM 694 C CA . LYS A 1 84 ? 2.848 4.873 -6.431 1.00 91.19 84 LYS A CA 1
ATOM 695 C C . LYS A 1 84 ? 2.481 3.722 -5.488 1.00 91.19 84 LYS A C 1
ATOM 697 O O . LYS A 1 84 ? 1.497 3.821 -4.752 1.00 91.19 84 LYS A O 1
ATOM 702 N N . LEU A 1 85 ? 3.247 2.627 -5.512 1.00 90.94 85 LEU A N 1
ATOM 703 C CA . LEU A 1 85 ? 3.066 1.515 -4.579 1.00 90.94 85 LEU A CA 1
ATOM 704 C C . LEU A 1 85 ? 3.362 1.924 -3.134 1.00 90.94 85 LEU A C 1
ATOM 706 O O . LEU A 1 85 ? 2.624 1.506 -2.248 1.00 90.94 85 LEU A O 1
ATOM 710 N N . ASN A 1 86 ? 4.405 2.718 -2.882 1.00 91.38 86 ASN A N 1
ATOM 711 C CA . ASN A 1 86 ? 4.739 3.196 -1.538 1.00 91.38 86 ASN A CA 1
ATOM 712 C C . ASN A 1 86 ? 3.596 4.020 -0.938 1.00 91.38 86 ASN A C 1
ATOM 714 O O . ASN A 1 86 ? 3.144 3.696 0.158 1.00 91.38 86 ASN A O 1
ATOM 718 N N . HIS A 1 87 ? 3.025 4.963 -1.692 1.00 89.94 87 HIS A N 1
ATOM 719 C CA . HIS A 1 87 ? 1.849 5.718 -1.240 1.00 89.94 87 HIS A CA 1
ATOM 720 C C . HIS A 1 87 ? 0.645 4.818 -0.930 1.00 89.94 87 HIS A C 1
ATOM 722 O O . HIS A 1 87 ? -0.071 5.013 0.052 1.00 89.94 87 HIS A O 1
ATOM 728 N N . CYS A 1 88 ? 0.417 3.791 -1.751 1.00 90.31 88 CYS A N 1
ATOM 729 C CA . CYS A 1 88 ? -0.633 2.809 -1.492 1.00 90.31 88 CYS A CA 1
ATOM 730 C C . CYS A 1 88 ? -0.387 2.014 -0.200 1.00 90.31 88 CYS A C 1
ATOM 732 O O . CYS A 1 88 ? -1.345 1.691 0.505 1.00 90.31 88 CYS A O 1
ATOM 734 N N . THR A 1 89 ? 0.874 1.694 0.104 1.00 90.44 89 THR A N 1
ATOM 735 C CA . THR A 1 89 ? 1.273 0.989 1.330 1.00 90.44 89 THR A CA 1
ATOM 736 C C . THR A 1 89 ? 1.028 1.851 2.557 1.00 90.44 89 THR A C 1
ATOM 738 O O . THR A 1 89 ? 0.428 1.368 3.512 1.00 90.44 89 THR A O 1
ATOM 741 N N . GLU A 1 90 ? 1.411 3.126 2.510 1.00 90.56 90 GLU A N 1
ATOM 742 C CA . GLU A 1 90 ? 1.164 4.087 3.591 1.00 90.56 90 GLU A CA 1
ATOM 743 C C . GLU A 1 90 ? -0.334 4.190 3.907 1.00 90.56 90 GLU A C 1
ATOM 745 O O . GLU A 1 90 ? -0.745 4.070 5.061 1.00 90.56 90 GLU A O 1
ATOM 750 N N . LEU A 1 91 ? -1.180 4.311 2.877 1.00 88.62 91 LEU A N 1
ATOM 751 C CA . LEU A 1 91 ? -2.635 4.327 3.052 1.00 88.62 91 LEU A CA 1
ATOM 752 C C . LEU A 1 91 ? -3.169 3.024 3.666 1.00 88.62 91 LEU A C 1
ATOM 754 O O . LEU A 1 91 ? -4.019 3.062 4.557 1.00 88.62 91 LEU A O 1
ATOM 758 N N . ALA A 1 92 ? -2.683 1.868 3.210 1.00 88.25 92 ALA A N 1
ATOM 759 C CA . ALA A 1 92 ? -3.083 0.577 3.766 1.00 88.25 92 ALA A CA 1
ATOM 760 C C . ALA A 1 92 ? -2.658 0.427 5.239 1.00 88.25 92 ALA A C 1
ATOM 762 O O . ALA A 1 92 ? -3.402 -0.132 6.051 1.00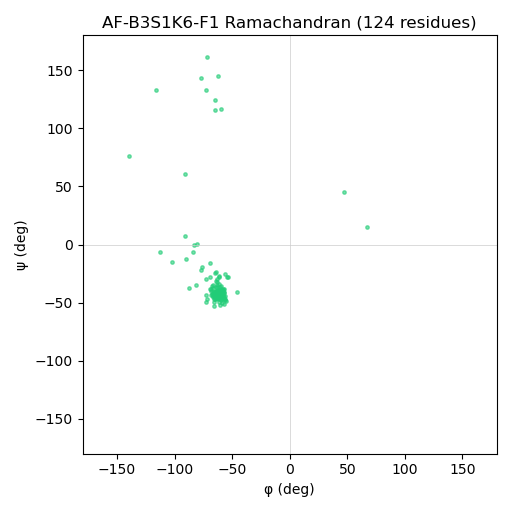 88.25 92 ALA A O 1
ATOM 763 N N . GLU A 1 93 ? -1.490 0.954 5.605 1.00 87.88 93 GLU A N 1
ATOM 764 C CA . GLU A 1 93 ? -0.988 0.938 6.975 1.00 87.88 93 GLU A CA 1
ATOM 765 C C . GLU A 1 93 ? -1.809 1.843 7.899 1.00 87.88 93 GLU A C 1
ATOM 767 O O . GLU A 1 93 ? -2.218 1.396 8.972 1.00 87.88 93 GLU A O 1
ATOM 772 N N . LEU A 1 94 ? -2.168 3.051 7.451 1.00 87.31 94 LEU A N 1
ATOM 773 C CA . LEU A 1 94 ? -3.077 3.943 8.182 1.00 87.31 94 LEU A CA 1
ATOM 774 C C . LEU A 1 94 ? -4.423 3.265 8.481 1.00 87.31 94 LEU A C 1
ATOM 776 O O . LEU A 1 94 ? -4.920 3.307 9.610 1.00 87.31 94 LEU A O 1
ATOM 780 N N . LEU A 1 95 ? -4.995 2.570 7.494 1.00 85.38 95 LEU A N 1
ATOM 781 C CA . LEU A 1 95 ? -6.235 1.809 7.670 1.00 85.38 95 LEU A CA 1
ATOM 782 C C . LEU A 1 95 ? -6.094 0.677 8.694 1.00 85.38 95 LEU A C 1
ATOM 784 O O . LEU A 1 95 ? -7.002 0.442 9.500 1.00 85.38 95 LEU A O 1
ATOM 788 N N . ARG A 1 96 ? -4.958 -0.027 8.679 1.00 84.62 96 ARG A N 1
ATOM 789 C CA . ARG A 1 96 ? -4.667 -1.101 9.636 1.00 84.62 96 ARG A CA 1
ATOM 790 C C . ARG A 1 96 ? -4.539 -0.557 11.060 1.00 84.62 96 ARG A C 1
ATOM 792 O O . ARG A 1 96 ? -5.100 -1.156 11.980 1.00 84.62 96 ARG A O 1
ATOM 799 N N . THR A 1 97 ? -3.859 0.574 11.238 1.00 84.31 97 THR A N 1
ATOM 800 C CA . THR A 1 97 ? -3.692 1.235 12.540 1.00 84.31 97 THR A CA 1
ATOM 801 C C . THR A 1 97 ? -5.037 1.680 13.112 1.00 84.31 97 THR A C 1
ATOM 803 O O . THR A 1 97 ? -5.357 1.321 14.245 1.00 84.31 97 THR A O 1
ATOM 806 N N . HIS A 1 98 ? -5.901 2.305 12.306 1.00 81.06 98 HIS A N 1
ATOM 807 C CA . HIS A 1 98 ? -7.254 2.681 12.737 1.00 81.06 98 HIS A CA 1
ATOM 808 C C . HIS A 1 98 ? -8.126 1.487 13.169 1.00 81.06 98 HIS A C 1
ATOM 810 O O . HIS A 1 98 ? -8.919 1.590 14.110 1.00 81.06 98 HIS A O 1
ATOM 816 N N . LEU A 1 99 ? -7.997 0.322 12.520 1.00 75.38 99 LEU A N 1
ATOM 817 C CA . LEU A 1 99 ? -8.667 -0.901 12.984 1.00 75.38 99 LEU A CA 1
ATOM 818 C C . LEU A 1 99 ? -8.117 -1.403 14.323 1.00 75.38 99 LEU A C 1
ATOM 820 O O . LEU A 1 99 ? -8.883 -1.939 15.130 1.00 75.38 99 LEU A O 1
ATOM 824 N N . SER A 1 100 ? -6.804 -1.286 14.528 1.00 75.62 100 SER A N 1
ATOM 825 C CA . SER A 1 100 ? -6.133 -1.707 15.759 1.00 75.62 100 SER A CA 1
ATOM 826 C C . SER A 1 100 ? -6.615 -0.883 16.953 1.00 75.62 100 SER A C 1
ATOM 828 O O . SER A 1 100 ? -7.040 -1.454 17.957 1.00 75.62 100 SER A O 1
ATOM 830 N N . GLU A 1 101 ? -6.687 0.442 16.802 1.00 75.81 101 GLU A N 1
ATOM 831 C CA . GLU A 1 101 ? -7.228 1.357 17.818 1.00 75.81 101 GLU A CA 1
ATOM 832 C C . GLU A 1 101 ? -8.662 0.984 18.205 1.00 75.81 101 GLU A C 1
ATOM 834 O O . GLU A 1 101 ? -8.991 0.825 19.381 1.00 75.81 101 GLU A O 1
ATOM 839 N N . LYS A 1 102 ? -9.519 0.737 17.207 1.00 73.88 102 LYS A N 1
ATOM 840 C CA . LYS A 1 102 ? -10.917 0.351 17.437 1.00 73.88 102 LYS A CA 1
ATOM 841 C C . LYS A 1 102 ? -11.046 -0.985 18.173 1.00 73.88 102 LYS A C 1
ATOM 843 O O . LYS A 1 102 ? -12.005 -1.189 18.916 1.00 73.88 102 LYS A O 1
ATOM 848 N N . HIS A 1 103 ? -10.116 -1.910 17.944 1.00 72.25 103 HIS A N 1
ATOM 849 C CA . HIS A 1 103 ? -10.068 -3.183 18.656 1.00 72.25 103 HIS A CA 1
ATOM 850 C C . HIS A 1 103 ? -9.590 -3.009 20.100 1.00 72.25 103 HIS A C 1
ATOM 852 O O . HIS A 1 103 ? -10.206 -3.575 21.001 1.00 72.25 103 HIS A O 1
ATOM 858 N N . SER A 1 104 ? -8.550 -2.200 20.318 1.00 76.25 104 SER A N 1
ATOM 859 C CA . SER A 1 104 ? -8.026 -1.878 21.650 1.00 76.25 104 SER A CA 1
ATOM 860 C C . SER A 1 104 ? -9.118 -1.297 22.550 1.00 76.25 104 SER A C 1
ATOM 862 O O . SER A 1 104 ? -9.372 -1.823 23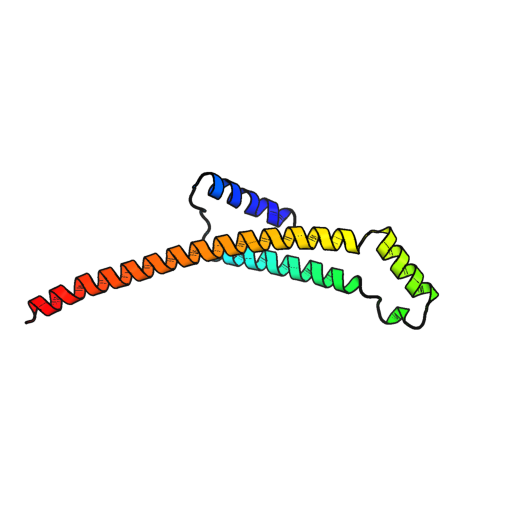.630 1.00 76.25 104 SER A O 1
ATOM 864 N N . LEU A 1 105 ? -9.881 -0.323 22.038 1.00 78.19 105 LEU A N 1
ATOM 865 C CA . LEU A 1 105 ? -11.000 0.287 22.765 1.00 78.19 105 LEU A CA 1
ATOM 866 C C . LEU A 1 105 ? -12.097 -0.725 23.133 1.00 78.19 105 LEU A C 1
ATOM 868 O O . LEU A 1 105 ? -12.695 -0.636 24.201 1.00 78.19 105 LEU A O 1
ATOM 872 N N . ARG A 1 106 ? -12.386 -1.712 22.273 1.00 84.56 106 ARG A N 1
ATOM 873 C CA . ARG A 1 106 ? -13.386 -2.750 22.589 1.00 84.56 106 ARG A CA 1
ATOM 874 C C . ARG A 1 106 ? -12.925 -3.675 23.711 1.00 84.56 106 ARG A C 1
ATOM 876 O O . ARG A 1 106 ? -13.755 -4.081 24.518 1.00 84.56 106 ARG A O 1
ATOM 883 N N . LEU A 1 107 ? -11.638 -4.022 23.743 1.00 89.31 107 LEU A N 1
ATOM 884 C CA . LEU A 1 107 ? -11.068 -4.818 24.829 1.00 89.31 107 LEU A CA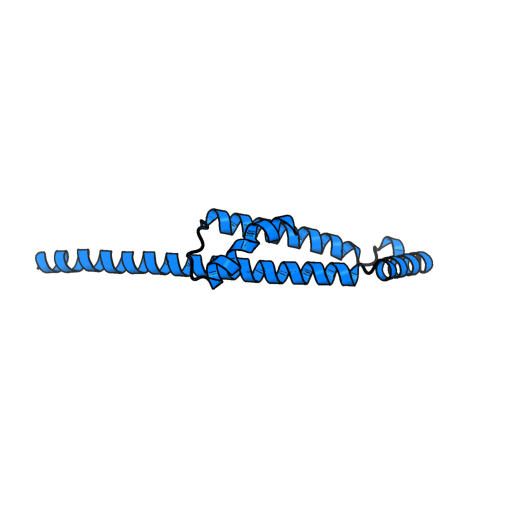 1
ATOM 885 C C . LEU A 1 107 ? -11.064 -4.032 26.139 1.00 89.31 107 LEU A C 1
ATOM 887 O O . LEU A 1 107 ? -11.459 -4.577 27.163 1.00 89.31 107 LEU A O 1
ATOM 891 N N . GLU A 1 108 ? -10.699 -2.751 26.087 1.00 92.25 108 GLU A N 1
ATOM 892 C CA . GLU A 1 108 ? -10.714 -1.852 27.242 1.00 92.25 108 GLU A CA 1
ATOM 893 C C . GLU A 1 108 ? -12.111 -1.773 27.874 1.00 92.25 108 GLU A C 1
ATOM 895 O O . GLU A 1 108 ? -12.273 -2.059 29.060 1.00 92.25 108 GLU A O 1
ATOM 900 N N . TRP A 1 109 ? -13.147 -1.513 27.069 1.00 93.94 109 TRP A N 1
ATOM 901 C CA . TRP A 1 109 ? -14.534 -1.530 27.545 1.00 93.94 109 TRP A CA 1
ATOM 902 C C . TRP A 1 109 ? -14.976 -2.903 28.069 1.00 93.94 109 TRP A C 1
ATOM 904 O O . TRP A 1 109 ? -15.753 -2.972 29.021 1.00 93.94 109 TRP A O 1
ATOM 914 N N . GLY A 1 110 ? -14.474 -3.994 27.484 1.00 93.62 110 GLY A N 1
ATOM 915 C CA . GLY A 1 110 ? -14.705 -5.348 27.987 1.00 93.62 110 GLY A CA 1
ATOM 916 C C . GLY A 1 110 ? -14.134 -5.554 29.393 1.00 93.62 110 GLY A C 1
ATOM 917 O O . GLY A 1 110 ? -14.831 -6.071 30.261 1.00 93.62 110 GLY A O 1
ATOM 918 N N . ILE A 1 111 ? -12.902 -5.098 29.638 1.00 93.50 111 ILE A N 1
ATOM 919 C CA . ILE A 1 111 ? -12.244 -5.175 30.951 1.00 93.50 111 ILE A CA 1
ATOM 920 C C . ILE A 1 111 ? -12.992 -4.319 31.981 1.00 93.50 111 ILE A C 1
ATOM 922 O O . ILE A 1 111 ? -13.303 -4.815 33.062 1.00 93.50 111 ILE A O 1
ATOM 926 N N . ILE A 1 112 ? -13.339 -3.072 31.639 1.00 94.88 112 ILE A N 1
ATOM 927 C CA . ILE A 1 112 ? -14.106 -2.177 32.524 1.00 94.88 112 ILE A CA 1
ATOM 928 C C . ILE A 1 112 ? -15.443 -2.825 32.914 1.00 94.88 112 ILE A C 1
ATOM 930 O O . ILE A 1 112 ? -15.804 -2.835 34.090 1.00 94.88 112 ILE A O 1
ATOM 934 N N . GLY A 1 113 ? -16.156 -3.414 31.949 1.00 94.56 113 GLY A N 1
ATOM 935 C CA . GLY A 1 113 ? -17.411 -4.120 32.205 1.00 94.56 113 GLY A CA 1
ATOM 936 C C . GLY A 1 113 ? -17.249 -5.342 33.115 1.00 94.56 113 GLY A C 1
ATOM 937 O O . GLY A 1 113 ? -18.063 -5.538 34.014 1.00 94.56 113 GLY A O 1
ATOM 938 N N . LEU A 1 114 ? -16.193 -6.141 32.924 1.00 93.94 114 LEU A N 1
ATOM 939 C CA . LEU A 1 114 ? -15.901 -7.301 33.776 1.00 93.94 114 LEU A CA 1
ATOM 940 C C . LEU A 1 114 ? -15.620 -6.884 35.226 1.00 93.94 114 LEU A C 1
ATOM 942 O O . LEU A 1 114 ? -16.221 -7.443 36.140 1.00 93.94 114 LEU A O 1
ATOM 946 N N . ILE A 1 115 ? -14.782 -5.862 35.434 1.00 93.75 115 ILE A N 1
ATOM 947 C CA . ILE A 1 115 ? -14.479 -5.323 36.772 1.00 93.75 115 ILE A CA 1
ATOM 948 C C . ILE A 1 115 ? -15.752 -4.783 37.437 1.00 93.75 115 ILE A C 1
ATOM 950 O O . ILE A 1 115 ? -16.012 -5.074 38.604 1.00 93.75 115 ILE A O 1
ATOM 954 N N . ALA A 1 116 ? -16.573 -4.036 36.692 1.00 94.44 116 ALA A N 1
ATOM 955 C CA . ALA A 1 116 ? -17.813 -3.457 37.203 1.00 94.44 116 ALA A CA 1
ATOM 956 C C . ALA A 1 116 ? -18.854 -4.508 37.625 1.00 94.44 116 ALA A C 1
ATOM 958 O O . ALA A 1 116 ? -19.714 -4.200 38.443 1.00 94.44 116 ALA A O 1
ATOM 959 N N . ILE A 1 117 ? -18.797 -5.728 37.082 1.00 94.69 117 ILE A N 1
ATOM 960 C CA . ILE A 1 117 ? -19.675 -6.843 37.472 1.00 94.69 117 ILE A CA 1
ATOM 961 C C . ILE A 1 117 ? -19.091 -7.632 38.650 1.00 94.69 117 ILE A C 1
ATOM 963 O O . ILE A 1 117 ? -19.854 -8.095 39.498 1.00 94.69 117 ILE A O 1
ATOM 967 N N . GLU A 1 118 ? -17.770 -7.808 38.698 1.00 94.06 118 GLU A N 1
ATOM 968 C CA . GLU A 1 118 ? -17.097 -8.622 39.717 1.00 94.06 118 GLU A CA 1
ATOM 969 C C . GLU A 1 118 ? -17.079 -7.934 41.087 1.00 94.06 118 GLU A C 1
ATOM 971 O O . GLU A 1 118 ? -17.531 -8.503 42.078 1.00 94.06 118 GLU A O 1
ATOM 976 N N . VAL A 1 119 ? -16.668 -6.664 41.138 1.00 89.50 119 VAL A N 1
ATOM 977 C CA . VAL A 1 119 ? -16.503 -5.923 42.401 1.00 89.50 119 VAL A CA 1
ATOM 978 C C . VAL A 1 119 ? -17.799 -5.847 43.230 1.00 89.50 119 VAL A C 1
ATOM 980 O O . VAL A 1 119 ? -17.741 -6.078 44.439 1.00 89.50 119 VAL A O 1
ATOM 983 N N . PRO A 1 120 ? -18.989 -5.578 42.650 1.00 89.56 120 PRO A N 1
ATOM 984 C CA . PRO A 1 120 ? -20.234 -5.601 43.413 1.00 89.56 120 PRO A CA 1
ATOM 985 C C . PRO A 1 120 ? -20.610 -6.996 43.908 1.00 89.56 120 PRO A C 1
ATOM 987 O O . PRO A 1 120 ? -21.167 -7.112 44.995 1.00 89.56 120 PRO A O 1
ATOM 990 N N . LYS A 1 121 ? -20.326 -8.053 43.134 1.00 85.44 121 LYS A N 1
ATOM 991 C CA . LYS A 1 121 ? -20.605 -9.432 43.558 1.00 85.44 121 LYS A CA 1
ATOM 992 C C . LYS A 1 121 ? -19.760 -9.816 44.762 1.00 85.44 121 LYS A C 1
ATOM 994 O O . LYS A 1 121 ? -20.307 -10.403 45.688 1.00 85.44 121 LYS A O 1
ATOM 999 N N . ASP A 1 122 ? -18.480 -9.457 44.758 1.00 82.81 122 ASP A N 1
ATOM 1000 C CA . ASP A 1 122 ? -17.577 -9.711 45.882 1.00 82.81 122 ASP A CA 1
ATOM 1001 C C . ASP A 1 122 ? -17.967 -8.895 47.117 1.00 82.81 122 ASP A C 1
ATOM 1003 O O . ASP A 1 122 ? -18.008 -9.432 48.221 1.00 82.81 122 ASP A O 1
ATOM 1007 N N . CYS A 1 123 ? -18.354 -7.628 46.932 1.00 78.25 123 CYS A N 1
ATOM 1008 C CA . CYS A 1 123 ? -18.837 -6.770 48.017 1.00 78.25 123 CYS A CA 1
ATOM 1009 C C . CYS A 1 123 ? -20.147 -7.285 48.645 1.00 78.25 123 CYS A C 1
ATOM 1011 O O . CYS A 1 123 ? -20.360 -7.119 49.837 1.00 78.25 123 CYS A O 1
ATOM 1013 N N . ASN A 1 124 ? -21.010 -7.945 47.865 1.00 79.56 124 ASN A N 1
ATOM 1014 C CA . ASN A 1 124 ? -22.271 -8.522 48.348 1.00 79.56 124 ASN A CA 1
ATOM 1015 C C . ASN A 1 124 ? -22.100 -9.923 48.978 1.00 79.56 124 ASN A C 1
ATOM 1017 O O . ASN A 1 124 ? -23.074 -10.508 49.453 1.00 79.56 124 ASN A O 1
ATOM 1021 N N . ARG A 1 125 ? -20.892 -10.501 48.902 1.00 75.44 125 ARG A N 1
ATOM 1022 C CA . ARG A 1 125 ? -20.544 -11.830 49.433 1.00 75.44 125 ARG A CA 1
ATOM 1023 C C . ARG A 1 125 ? -19.778 -11.761 50.762 1.00 75.44 125 ARG A C 1
ATOM 1025 O O . ARG A 1 125 ? -19.649 -12.797 51.414 1.00 75.44 125 ARG A O 1
ATOM 1032 N N . LEU A 1 126 ? -19.262 -10.579 51.105 1.00 60.44 126 LEU A N 1
ATOM 1033 C CA . LEU A 1 126 ? -18.647 -10.202 52.384 1.00 60.44 126 LEU A CA 1
ATOM 1034 C C . LEU A 1 126 ? -19.713 -9.679 53.354 1.00 60.44 126 LEU A C 1
ATOM 1036 O O . LEU A 1 126 ? -19.553 -9.944 54.565 1.00 60.44 126 LEU A O 1
#

Mean predicted aligned error: 7.91 Å

Organism: Trichoplax adhaerens (NCBI:txid10228)

InterPro domains:
  IPR003734 Domain of unknown function DUF155 [PF02582] (1-82)
  IPR051624 RMD1/Sad1-interacting [PTHR16255] (1-119)

Sequence (126 aa):
LDKYVSSIQWVPEALREGKKVRMSRNEILQKTGELLSLRYQINLASDLLIIPDFFWDRDNLEQLYINLCTYLDMNGRTKVMNEKLNHCTELAELLRTHLSEKHSLRLEWGIIGLIAIEVPKDCNRL

Foldseek 3Di:
DVVLCVVCVCVVVCVVVVHDDPDDPVRLVVSVVVLVVLVVVLVVVVVVVPQDPVCPVPPPVSVVSPVVCVVVVVVVVSVVSVVVSVVSVVSSVVVVVVVVVVVVVVVVVVVVVVCVVPVVVVVVVD

Solvent-accessible surface area (backbone atoms only — not comparable to full-atom values): 7269 Å² total; per-residue (Å²): 107,68,71,59,50,68,74,50,60,61,51,64,54,34,52,75,71,72,43,82,80,91,67,53,74,66,57,52,53,52,51,51,51,54,52,52,51,52,51,51,55,53,49,58,59,48,57,64,74,49,84,57,76,88,32,75,92,32,69,72,57,38,52,50,50,55,50,49,43,57,75,68,37,49,66,60,54,51,49,56,53,51,51,57,48,49,56,52,49,53,54,51,48,53,54,51,50,56,52,49,52,59,48,51,54,52,52,51,53,50,52,54,52,51,51,66,57,46,56,57,53,55,64,74,72,108